Protein AF-A0A535EVS8-F1 (afdb_monomer_lite)

Sequence (59 aa):
MKLTMKGDYGLRAMLDMAAYYGQGPIESSDIANRQHIPEQYLDQILMVLRKEGLVKSVR

Radius of gyration: 10.97 Å; chains: 1; bounding box: 23×22×33 Å

Secondary structure (DSSP, 8-state):
----HHHHHHHHHHHHHHHTTTS----HHHHHHHHT--HHHHHHHHHHHHHTTS-----

pLDDT: mean 91.9, std 7.0, range [60.19, 96.12]

Structure (mmCIF, N/CA/C/O backbone):
data_AF-A0A535EVS8-F1
#
_entry.id   AF-A0A535EVS8-F1
#
loop_
_atom_site.group_PDB
_atom_site.id
_atom_site.type_symbol
_atom_site.label_atom_id
_atom_site.label_alt_id
_atom_site.label_comp_id
_atom_site.label_asym_id
_atom_site.label_entity_id
_atom_site.label_seq_id
_atom_site.pdbx_PDB_ins_code
_atom_site.Cartn_x
_atom_site.Cartn_y
_atom_site.Cartn_z
_atom_site.occupancy
_atom_site.B_iso_or_equiv
_atom_site.auth_seq_id
_atom_site.auth_comp_id
_atom_site.auth_asym_id
_atom_site.auth_atom_id
_atom_site.pdbx_PDB_model_num
ATOM 1 N N . MET A 1 1 ? 3.080 12.302 -18.017 1.00 60.19 1 MET A N 1
ATOM 2 C CA . MET A 1 1 ? 3.884 12.182 -16.778 1.00 60.19 1 MET A CA 1
ATOM 3 C C . MET A 1 1 ? 4.343 10.734 -16.658 1.00 60.19 1 MET A C 1
ATOM 5 O O . MET A 1 1 ? 3.509 9.861 -16.847 1.00 60.19 1 MET A O 1
ATOM 9 N N . LYS A 1 2 ? 5.635 10.457 -16.434 1.00 72.31 2 LYS A N 1
ATOM 10 C CA . LYS A 1 2 ? 6.126 9.087 -16.191 1.00 72.31 2 LYS A CA 1
ATOM 11 C C . LYS A 1 2 ? 6.230 8.877 -14.686 1.00 72.31 2 LYS A C 1
ATOM 13 O O . LYS A 1 2 ? 7.051 9.524 -14.043 1.00 72.31 2 LYS A O 1
ATOM 18 N N . LEU A 1 3 ? 5.377 8.018 -14.139 1.00 78.31 3 LEU A N 1
ATOM 19 C CA . LEU A 1 3 ? 5.467 7.602 -12.745 1.00 78.31 3 LEU A CA 1
ATOM 20 C C . LEU A 1 3 ? 6.494 6.468 -12.643 1.00 78.31 3 LEU A C 1
ATOM 22 O O . LEU A 1 3 ? 6.561 5.606 -13.519 1.00 78.31 3 LEU A O 1
ATOM 26 N N . THR A 1 4 ? 7.328 6.485 -11.607 1.00 90.69 4 THR A N 1
ATOM 27 C CA . THR A 1 4 ? 8.230 5.359 -11.331 1.00 90.69 4 THR A CA 1
ATOM 28 C C . THR A 1 4 ? 7.413 4.168 -10.831 1.00 90.69 4 THR A C 1
ATOM 30 O O . THR A 1 4 ? 6.355 4.366 -10.235 1.00 90.69 4 THR A O 1
ATOM 33 N N . MET A 1 5 ? 7.905 2.934 -11.005 1.00 88.31 5 MET A N 1
ATOM 34 C CA . MET A 1 5 ? 7.228 1.741 -10.462 1.00 88.31 5 MET A CA 1
ATOM 35 C C . MET A 1 5 ? 6.955 1.873 -8.957 1.00 88.31 5 MET A C 1
ATOM 37 O O . MET A 1 5 ? 5.873 1.544 -8.490 1.00 88.31 5 MET A O 1
ATOM 41 N N . LYS A 1 6 ? 7.904 2.449 -8.205 1.00 88.62 6 LYS A N 1
ATOM 42 C CA . LYS A 1 6 ? 7.736 2.729 -6.773 1.00 88.62 6 LYS A CA 1
ATOM 43 C C . LYS A 1 6 ? 6.579 3.689 -6.488 1.00 88.62 6 LYS A C 1
ATOM 45 O O . LYS A 1 6 ? 5.838 3.474 -5.536 1.00 88.62 6 LYS A O 1
ATOM 50 N N . GLY A 1 7 ? 6.439 4.742 -7.294 1.00 92.06 7 GLY A N 1
ATOM 51 C CA . GLY A 1 7 ? 5.341 5.698 -7.169 1.00 92.06 7 GLY A CA 1
ATOM 52 C C . GLY A 1 7 ? 3.989 5.079 -7.520 1.00 92.06 7 GLY A C 1
ATOM 53 O O . GLY A 1 7 ? 3.029 5.283 -6.788 1.00 92.06 7 GLY A O 1
ATOM 54 N N . ASP A 1 8 ? 3.927 4.287 -8.594 1.00 93.44 8 ASP A N 1
ATOM 55 C CA . ASP A 1 8 ? 2.702 3.599 -9.025 1.00 93.44 8 ASP A CA 1
ATOM 56 C C . ASP A 1 8 ? 2.227 2.588 -7.978 1.00 93.44 8 ASP A C 1
ATOM 58 O O . ASP A 1 8 ? 1.091 2.649 -7.515 1.00 93.44 8 ASP A O 1
ATOM 62 N N . TYR A 1 9 ? 3.121 1.718 -7.511 1.00 95.06 9 TYR A N 1
ATOM 63 C CA . TYR A 1 9 ? 2.797 0.735 -6.480 1.00 95.06 9 TYR A CA 1
ATOM 64 C C . TYR A 1 9 ? 2.473 1.378 -5.130 1.00 95.06 9 TYR A C 1
ATOM 66 O O . TYR A 1 9 ? 1.553 0.929 -4.452 1.00 95.06 9 TYR A O 1
ATOM 74 N N . GLY A 1 10 ? 3.168 2.456 -4.755 1.00 94.81 10 GLY A N 1
ATOM 75 C CA . GLY A 1 10 ? 2.838 3.224 -3.554 1.00 94.81 10 GLY A CA 1
ATOM 76 C C . GLY A 1 10 ? 1.438 3.821 -3.616 1.00 94.81 10 GLY A C 1
ATOM 77 O O . GLY A 1 10 ? 0.674 3.693 -2.661 1.00 94.81 10 GLY A O 1
ATOM 78 N N . LEU A 1 11 ? 1.073 4.404 -4.759 1.00 94.81 11 LEU A N 1
ATOM 79 C CA . LEU A 1 11 ? -0.254 4.968 -4.968 1.00 94.81 11 LEU A CA 1
ATOM 80 C C . LEU A 1 11 ? -1.341 3.890 -4.910 1.00 94.81 11 LEU A C 1
ATOM 82 O O . LEU A 1 11 ? -2.325 4.063 -4.196 1.00 94.81 11 LEU A O 1
ATOM 86 N N . ARG A 1 12 ? -1.146 2.764 -5.605 1.00 95.19 12 ARG A N 1
ATOM 87 C CA . ARG A 1 12 ? -2.081 1.628 -5.586 1.00 95.19 12 ARG A CA 1
ATOM 88 C C . ARG A 1 12 ? -2.277 1.071 -4.180 1.00 95.19 12 ARG A C 1
ATOM 90 O O . ARG A 1 12 ? -3.413 0.883 -3.766 1.00 95.19 12 ARG A O 1
ATOM 97 N N . ALA A 1 13 ? -1.194 0.878 -3.428 1.00 95.75 13 ALA A N 1
ATOM 98 C CA . ALA A 1 13 ? -1.266 0.401 -2.050 1.00 95.75 13 ALA A CA 1
ATOM 99 C C . ALA A 1 13 ? -2.036 1.373 -1.141 1.00 95.75 13 ALA A C 1
ATOM 101 O O . ALA A 1 13 ? -2.873 0.946 -0.350 1.00 95.75 13 ALA A O 1
ATOM 102 N N . MET A 1 14 ? -1.794 2.684 -1.263 1.00 95.25 14 MET A N 1
ATOM 103 C CA 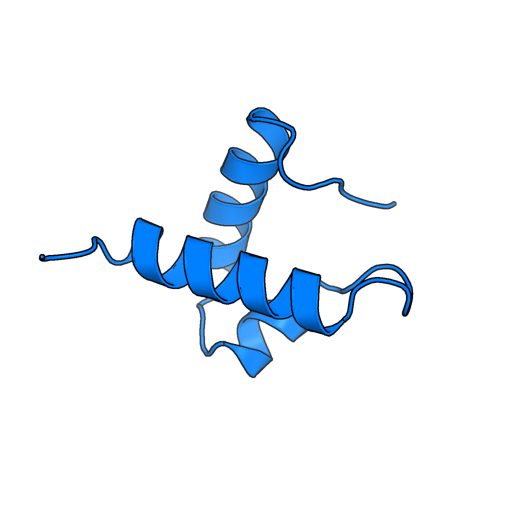. MET A 1 14 ? -2.523 3.693 -0.486 1.00 95.25 14 MET A CA 1
ATOM 104 C C . MET A 1 14 ? -4.008 3.763 -0.854 1.00 95.25 14 MET A C 1
ATOM 106 O O . MET A 1 14 ? -4.843 3.892 0.038 1.00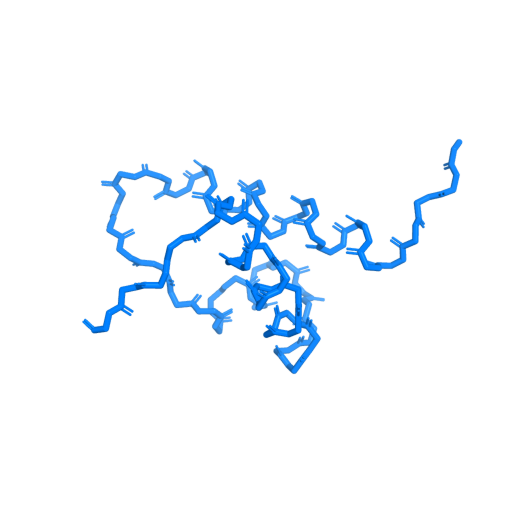 95.25 14 MET A O 1
ATOM 110 N N . LEU A 1 15 ? -4.344 3.669 -2.143 1.00 95.62 15 LEU A N 1
ATOM 111 C CA . LEU A 1 15 ? -5.733 3.639 -2.608 1.00 95.62 15 LEU A CA 1
ATOM 112 C C . LEU A 1 15 ? -6.464 2.390 -2.117 1.00 95.62 15 LEU A C 1
ATOM 114 O O . LEU A 1 15 ? -7.609 2.488 -1.688 1.00 95.62 15 LEU A O 1
ATOM 118 N N . ASP A 1 16 ? -5.792 1.241 -2.134 1.00 95.38 16 ASP A N 1
ATOM 119 C CA . ASP A 1 16 ? -6.327 -0.004 -1.597 1.00 95.38 16 ASP A CA 1
ATOM 120 C C . ASP A 1 16 ? -6.618 0.133 -0.094 1.00 95.38 16 ASP A C 1
ATOM 122 O O . ASP A 1 16 ? -7.756 -0.048 0.330 1.00 95.38 16 ASP A O 1
ATOM 126 N N . MET A 1 17 ? -5.654 0.602 0.705 1.00 94.19 17 MET A N 1
ATOM 127 C CA . MET A 1 17 ? -5.873 0.853 2.137 1.00 94.19 17 MET A CA 1
ATOM 128 C C . MET A 1 17 ? -7.007 1.853 2.408 1.00 94.19 17 MET A C 1
ATOM 130 O O . MET A 1 17 ? -7.757 1.686 3.369 1.00 94.19 17 MET A O 1
ATOM 134 N N . ALA A 1 18 ? -7.158 2.881 1.568 1.00 94.94 18 ALA A N 1
ATOM 135 C CA . ALA A 1 18 ? -8.250 3.844 1.681 1.00 94.94 18 ALA A CA 1
ATOM 136 C C . ALA A 1 18 ? -9.619 3.222 1.352 1.00 94.94 18 ALA A C 1
ATOM 138 O O . ALA A 1 18 ? -10.601 3.532 2.023 1.00 94.94 18 ALA A O 1
ATOM 139 N N . ALA A 1 19 ? -9.691 2.324 0.364 1.00 95.19 19 ALA A N 1
ATOM 140 C CA . ALA A 1 19 ? -10.927 1.636 -0.016 1.00 95.19 19 ALA A CA 1
ATOM 141 C C . ALA A 1 19 ? -11.463 0.710 1.092 1.00 95.19 19 ALA A C 1
ATOM 143 O O . ALA A 1 19 ? -12.674 0.549 1.230 1.00 95.19 19 ALA A O 1
ATOM 144 N N . TYR A 1 20 ? -10.570 0.146 1.906 1.00 93.50 20 TYR A N 1
ATOM 145 C CA . TYR A 1 20 ? -10.906 -0.719 3.044 1.00 93.50 20 TYR A CA 1
ATOM 146 C C . TYR A 1 20 ? -10.839 0.011 4.398 1.00 93.50 20 TYR A C 1
ATOM 14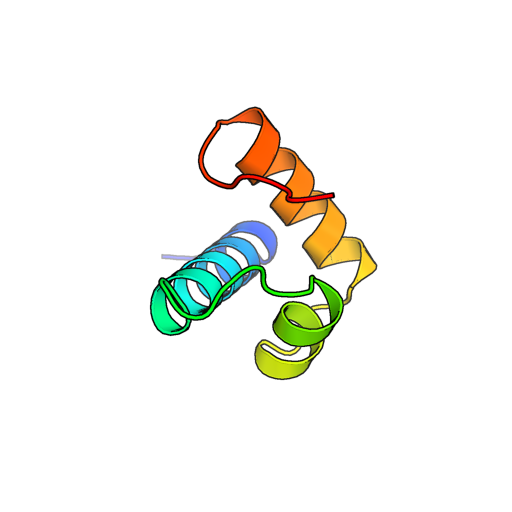8 O O . TYR A 1 20 ? -10.882 -0.617 5.460 1.00 93.50 20 TYR A O 1
ATOM 156 N N . TYR A 1 21 ? -10.753 1.344 4.394 1.00 92.19 21 TYR A N 1
ATOM 157 C CA . TYR A 1 21 ? -10.685 2.124 5.625 1.00 92.19 21 TYR A CA 1
ATOM 158 C C . TYR A 1 21 ? -11.925 1.897 6.505 1.00 92.19 21 TYR A C 1
ATOM 160 O O . TYR A 1 21 ? -13.061 1.918 6.034 1.00 92.19 21 TYR A O 1
ATOM 168 N N . GLY A 1 22 ? -11.703 1.690 7.806 1.00 91.06 22 GLY A N 1
ATOM 169 C CA . GLY A 1 22 ? -12.765 1.434 8.785 1.00 91.06 22 GLY A CA 1
ATOM 170 C C . GLY A 1 22 ? -13.184 -0.034 8.926 1.00 91.06 22 GLY A C 1
ATOM 171 O O . GLY A 1 22 ? -13.953 -0.342 9.831 1.00 91.06 22 GLY A O 1
ATOM 172 N N . GLN A 1 23 ? -12.652 -0.945 8.104 1.00 92.38 23 GLN A N 1
ATOM 173 C CA . GLN A 1 23 ? -12.942 -2.387 8.188 1.00 92.38 23 GLN A CA 1
ATOM 174 C C . GLN A 1 23 ? -11.975 -3.153 9.110 1.00 92.38 23 GLN A C 1
ATOM 176 O O . GLN A 1 23 ? -12.138 -4.350 9.324 1.00 92.38 23 GLN A O 1
ATOM 181 N N . GLY A 1 24 ? -10.995 -2.453 9.687 1.00 90.31 24 GLY A N 1
ATOM 182 C CA . GLY A 1 24 ? -9.960 -3.018 10.551 1.00 90.31 24 GLY A CA 1
ATOM 183 C C . GLY A 1 24 ? -8.563 -2.943 9.926 1.00 90.31 24 GLY A C 1
ATOM 184 O O . GLY A 1 24 ? -8.377 -2.288 8.897 1.00 90.31 24 GLY A O 1
ATOM 185 N N . PRO A 1 25 ? -7.557 -3.552 10.575 1.00 91.19 25 PRO A N 1
ATOM 186 C CA . PRO A 1 25 ? -6.227 -3.718 9.999 1.00 91.19 25 PRO A CA 1
ATOM 187 C C . PRO A 1 25 ? -6.284 -4.584 8.735 1.00 91.19 25 PRO A C 1
ATOM 189 O O . PRO A 1 25 ? -7.063 -5.529 8.666 1.00 91.19 25 PRO A O 1
ATOM 192 N N . ILE A 1 26 ? -5.435 -4.270 7.758 1.00 92.38 26 ILE A N 1
ATOM 193 C CA . ILE A 1 26 ? -5.325 -5.005 6.493 1.00 92.38 26 ILE A CA 1
ATOM 194 C C . ILE A 1 26 ? -3.936 -5.634 6.447 1.00 92.38 26 ILE A C 1
ATOM 196 O O . ILE A 1 26 ? -2.947 -4.951 6.732 1.00 92.38 26 ILE A O 1
ATOM 200 N N . GLU A 1 27 ? -3.852 -6.912 6.086 1.00 93.12 27 GLU A N 1
ATOM 201 C CA . GLU A 1 27 ? -2.567 -7.585 5.912 1.00 93.12 27 GLU A CA 1
ATOM 202 C C . GLU A 1 27 ? -1.841 -7.078 4.656 1.00 93.12 27 GLU A C 1
ATOM 204 O O . GLU A 1 27 ? -2.454 -6.776 3.628 1.00 93.12 27 GLU A O 1
ATOM 209 N N . SER A 1 28 ? -0.511 -6.976 4.710 1.00 92.06 28 SER A N 1
ATOM 210 C CA . SER A 1 28 ? 0.275 -6.562 3.540 1.00 92.06 28 SER A CA 1
ATOM 211 C C . 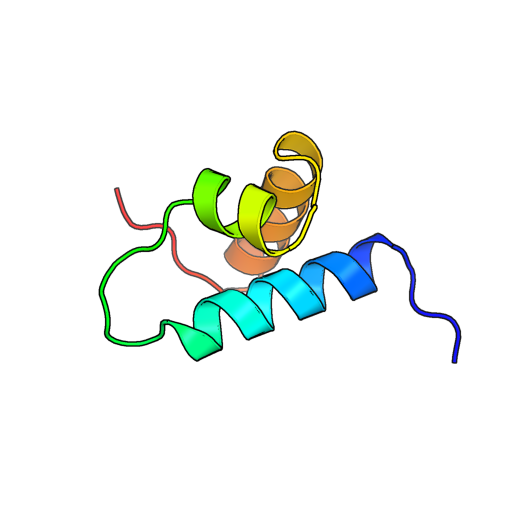SER A 1 28 ? 0.183 -7.579 2.397 1.00 92.06 28 SER A C 1
ATOM 213 O O . SER A 1 28 ? 0.117 -7.173 1.238 1.00 92.06 28 SER A O 1
ATOM 215 N N . SER A 1 29 ? 0.100 -8.873 2.713 1.00 93.94 29 SER A N 1
ATOM 216 C CA . SER A 1 29 ? -0.153 -9.981 1.776 1.00 93.94 29 SER A CA 1
ATOM 217 C C . SER A 1 29 ? -1.426 -9.759 0.952 1.00 93.94 29 SER A C 1
ATOM 219 O O . SER A 1 29 ? -1.430 -9.901 -0.270 1.00 93.94 29 SER A O 1
ATOM 221 N N . ASP A 1 30 ? -2.505 -9.324 1.599 1.00 94.81 30 ASP A N 1
ATOM 222 C CA . ASP A 1 30 ? -3.778 -9.032 0.946 1.00 94.81 30 ASP A CA 1
ATOM 223 C C . ASP A 1 30 ? -3.666 -7.872 -0.050 1.00 94.81 30 ASP A C 1
ATOM 225 O O . ASP A 1 30 ? -4.171 -7.952 -1.173 1.00 94.81 30 ASP A O 1
ATOM 229 N N . ILE A 1 31 ? -2.969 -6.800 0.336 1.00 94.88 31 ILE A N 1
ATOM 230 C CA . ILE A 1 31 ? -2.716 -5.649 -0.541 1.00 94.88 31 ILE A CA 1
ATOM 231 C C . ILE A 1 31 ? -1.849 -6.084 -1.734 1.00 94.88 31 ILE A C 1
ATOM 233 O O . ILE A 1 31 ? -2.142 -5.722 -2.875 1.00 94.88 31 ILE A O 1
ATOM 237 N N . ALA A 1 32 ? -0.806 -6.884 -1.491 1.00 95.88 32 ALA A N 1
ATOM 238 C CA . ALA A 1 32 ? 0.080 -7.419 -2.523 1.00 95.88 32 ALA A CA 1
ATOM 239 C C . ALA A 1 32 ? -0.693 -8.251 -3.555 1.00 95.88 32 ALA A C 1
ATOM 241 O O . ALA A 1 32 ? -0.549 -8.034 -4.763 1.00 95.88 32 ALA A O 1
ATOM 242 N N . ASN A 1 33 ? -1.577 -9.132 -3.083 1.00 96.12 33 ASN A N 1
ATOM 243 C CA . ASN A 1 33 ? -2.412 -9.981 -3.925 1.00 96.12 33 ASN A CA 1
ATOM 244 C C . ASN A 1 33 ? -3.422 -9.169 -4.749 1.00 96.12 33 ASN A C 1
ATOM 246 O O . ASN A 1 33 ? -3.510 -9.366 -5.962 1.00 96.12 33 ASN A O 1
ATOM 250 N N . ARG A 1 34 ? -4.148 -8.224 -4.131 1.00 95.81 34 ARG A N 1
ATOM 251 C CA . ARG A 1 34 ? -5.155 -7.396 -4.824 1.00 95.81 34 ARG A CA 1
ATOM 252 C C . ARG A 1 34 ? -4.556 -6.448 -5.855 1.00 95.81 34 ARG A C 1
ATOM 254 O O . ARG A 1 34 ? -5.155 -6.226 -6.902 1.00 95.81 34 ARG A O 1
ATOM 261 N N . GLN A 1 35 ? -3.396 -5.871 -5.551 1.00 96.06 35 GLN A N 1
ATOM 262 C CA . GLN A 1 35 ? -2.762 -4.858 -6.397 1.00 96.06 35 GLN A CA 1
ATOM 263 C C . GLN A 1 35 ? -1.707 -5.439 -7.348 1.00 96.06 35 GLN A C 1
ATOM 265 O O . GLN A 1 35 ? -1.112 -4.689 -8.128 1.00 96.06 35 GLN A O 1
ATOM 270 N N . HIS A 1 36 ? -1.491 -6.760 -7.304 1.00 94.62 36 HIS A N 1
ATOM 271 C CA . HIS A 1 36 ? -0.465 -7.479 -8.061 1.00 94.62 36 HIS A CA 1
ATOM 272 C C . HIS A 1 36 ? 0.941 -6.887 -7.860 1.00 94.6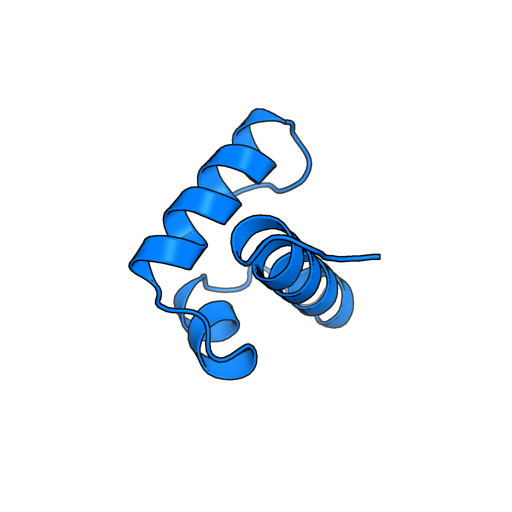2 36 HIS A C 1
ATOM 274 O O . HIS A 1 36 ? 1.702 -6.696 -8.811 1.00 94.62 36 HIS A O 1
ATOM 280 N N . ILE A 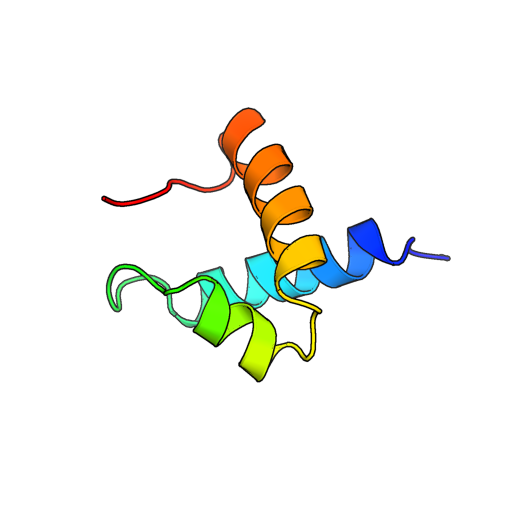1 37 ? 1.277 -6.576 -6.606 1.00 94.31 37 ILE A N 1
ATOM 281 C CA . ILE A 1 37 ? 2.575 -6.022 -6.206 1.00 94.31 37 ILE A CA 1
ATOM 282 C C . ILE A 1 37 ? 3.375 -7.142 -5.532 1.00 94.31 37 ILE A C 1
ATOM 284 O O . ILE A 1 37 ? 2.843 -7.791 -4.636 1.00 94.31 37 ILE A O 1
ATOM 288 N N . PRO A 1 38 ? 4.651 -7.371 -5.890 1.00 94.75 38 PRO A N 1
ATOM 289 C CA . PRO A 1 38 ? 5.487 -8.326 -5.166 1.00 94.75 38 PRO A CA 1
ATOM 290 C C . PRO A 1 38 ? 5.584 -7.959 -3.678 1.00 94.75 38 PRO A C 1
ATOM 292 O O . PRO A 1 38 ? 5.941 -6.823 -3.363 1.00 94.75 38 PRO A O 1
ATOM 295 N N . GLU A 1 39 ? 5.329 -8.909 -2.773 1.00 93.56 39 GLU A N 1
ATOM 296 C CA . GLU A 1 39 ? 5.285 -8.666 -1.317 1.00 93.56 39 GLU A CA 1
ATOM 297 C C . GLU A 1 39 ? 6.537 -7.953 -0.797 1.00 93.56 39 GLU A C 1
ATOM 299 O O . GLU A 1 39 ? 6.444 -6.901 -0.174 1.00 93.56 39 GLU A O 1
ATOM 304 N N . GLN A 1 40 ? 7.724 -8.439 -1.174 1.00 92.81 40 GLN A N 1
ATOM 305 C CA . GLN A 1 40 ? 8.999 -7.828 -0.778 1.00 92.81 40 GLN A CA 1
ATOM 306 C C . GLN A 1 40 ? 9.128 -6.362 -1.213 1.00 92.81 40 GLN A C 1
ATOM 308 O O . GLN A 1 40 ? 9.815 -5.566 -0.571 1.00 92.81 40 GLN A O 1
ATOM 313 N N . TYR A 1 41 ? 8.508 -6.002 -2.337 1.00 94.31 41 TYR A N 1
ATOM 314 C CA . TYR A 1 41 ? 8.522 -4.637 -2.842 1.00 94.31 41 TYR A CA 1
ATOM 315 C C . TYR A 1 41 ? 7.479 -3.773 -2.133 1.00 94.31 41 TYR A C 1
ATOM 317 O O . TYR A 1 41 ? 7.752 -2.615 -1.809 1.00 94.31 41 TYR A O 1
ATOM 325 N N . LEU A 1 42 ? 6.306 -4.341 -1.847 1.00 95.44 42 LEU A N 1
ATOM 326 C CA . LEU A 1 42 ? 5.284 -3.691 -1.040 1.00 95.44 42 LEU A CA 1
ATOM 327 C C . LEU A 1 42 ? 5.807 -3.386 0.367 1.00 95.44 42 LEU A C 1
ATOM 329 O O . LEU A 1 42 ? 5.636 -2.264 0.832 1.00 95.44 42 LEU A O 1
ATOM 333 N N . ASP A 1 43 ? 6.525 -4.305 1.005 1.00 94.38 43 ASP A N 1
ATOM 334 C CA . ASP A 1 43 ? 7.111 -4.084 2.330 1.00 94.38 43 ASP A CA 1
ATOM 335 C C . ASP A 1 43 ? 8.062 -2.882 2.347 1.00 94.38 43 ASP A C 1
ATOM 337 O O . ASP A 1 43 ? 8.003 -2.039 3.245 1.00 94.38 43 ASP A O 1
ATOM 341 N N . GLN A 1 44 ? 8.895 -2.729 1.313 1.00 94.69 44 GLN A N 1
ATOM 342 C CA . GLN A 1 44 ? 9.769 -1.559 1.173 1.00 94.69 44 GLN A CA 1
ATOM 343 C C . GLN A 1 44 ? 8.972 -0.260 1.019 1.00 94.69 44 GLN A C 1
ATOM 345 O O . GLN A 1 44 ? 9.354 0.777 1.569 1.00 94.69 44 GLN A O 1
ATOM 350 N N . ILE A 1 45 ? 7.871 -0.293 0.269 1.00 94.94 45 ILE A N 1
ATOM 351 C CA . ILE A 1 45 ? 6.973 0.852 0.100 1.00 94.94 45 ILE A CA 1
ATOM 352 C C . ILE A 1 45 ? 6.316 1.203 1.436 1.00 94.94 45 ILE A C 1
ATOM 354 O O . ILE A 1 45 ? 6.404 2.351 1.871 1.00 94.94 45 ILE A O 1
ATOM 358 N N . LEU A 1 46 ? 5.708 0.225 2.109 1.00 94.44 46 LEU A N 1
ATOM 359 C CA . LEU A 1 46 ? 5.038 0.402 3.395 1.00 94.44 46 LEU A CA 1
ATOM 360 C C . LEU A 1 46 ? 6.007 0.905 4.465 1.00 94.44 46 LEU A C 1
ATOM 362 O O . LEU A 1 46 ? 5.641 1.767 5.261 1.00 94.44 46 LEU A O 1
ATOM 366 N N . MET A 1 47 ? 7.261 0.448 4.453 1.00 95.19 47 MET A N 1
ATOM 367 C CA . MET A 1 47 ? 8.300 0.936 5.357 1.00 95.19 47 MET A CA 1
ATOM 368 C C . MET A 1 47 ? 8.574 2.433 5.161 1.00 95.19 47 MET A C 1
ATOM 370 O O . MET A 1 47 ? 8.688 3.165 6.147 1.00 95.19 47 MET A O 1
ATOM 374 N N . VAL A 1 48 ? 8.641 2.905 3.911 1.00 94.94 48 VAL A N 1
ATOM 375 C CA . VAL A 1 48 ? 8.796 4.337 3.605 1.00 94.94 48 VAL A CA 1
ATOM 376 C C . VAL A 1 48 ? 7.554 5.114 4.030 1.00 94.94 48 VAL A C 1
ATOM 378 O O . VAL A 1 48 ? 7.678 6.091 4.762 1.00 94.94 48 VAL A O 1
ATOM 381 N N . LEU A 1 49 ? 6.360 4.659 3.647 1.00 94.69 49 LEU A N 1
ATOM 382 C CA . LEU A 1 49 ? 5.104 5.323 4.009 1.00 94.69 49 LEU A CA 1
ATOM 383 C C . LEU A 1 49 ? 4.927 5.415 5.532 1.00 94.69 49 LEU A C 1
ATOM 385 O O . LEU A 1 49 ? 4.469 6.434 6.047 1.00 94.69 49 LEU A O 1
ATOM 389 N N . ARG A 1 50 ? 5.329 4.375 6.269 1.00 94.81 50 ARG A N 1
ATOM 390 C CA . ARG A 1 50 ? 5.293 4.343 7.734 1.00 94.81 50 ARG A CA 1
ATOM 391 C C . ARG A 1 50 ? 6.269 5.343 8.338 1.00 94.81 50 ARG A C 1
ATOM 393 O O . ARG A 1 50 ? 5.925 6.008 9.310 1.00 94.81 50 ARG A O 1
ATOM 400 N N . LYS A 1 51 ? 7.483 5.439 7.788 1.00 95.62 51 LYS A N 1
ATOM 401 C CA . LYS A 1 51 ? 8.502 6.389 8.254 1.00 95.62 51 LYS A CA 1
ATOM 402 C C . LYS A 1 51 ? 8.027 7.837 8.112 1.00 95.62 51 LYS A C 1
ATOM 404 O O . LYS A 1 51 ? 8.260 8.627 9.018 1.00 95.62 51 LYS A O 1
ATOM 409 N N . GLU A 1 52 ? 7.312 8.141 7.033 1.00 95.69 52 GLU A N 1
ATOM 410 C CA . GLU A 1 52 ? 6.723 9.463 6.780 1.00 95.69 52 GLU A CA 1
ATOM 411 C C . GLU A 1 52 ? 5.378 9.684 7.505 1.00 95.69 52 GLU A C 1
ATOM 413 O O . GLU A 1 52 ? 4.745 10.723 7.345 1.00 95.69 52 GLU A O 1
ATOM 418 N N . GLY A 1 53 ? 4.911 8.715 8.303 1.00 94.50 53 GLY A N 1
ATOM 419 C CA . GLY A 1 53 ? 3.671 8.827 9.078 1.00 94.50 53 GLY A CA 1
ATOM 420 C C . GLY A 1 53 ? 2.380 8.711 8.260 1.00 94.50 53 GLY A C 1
ATOM 421 O O . GLY A 1 53 ? 1.304 8.981 8.793 1.00 94.50 53 GLY A O 1
ATOM 422 N N . LEU A 1 54 ? 2.463 8.288 6.995 1.00 94.06 54 LEU A N 1
ATOM 423 C CA . LEU A 1 54 ? 1.315 8.140 6.093 1.00 94.06 54 LEU A CA 1
ATOM 424 C C . LEU A 1 54 ? 0.506 6.867 6.362 1.00 94.06 54 LEU A C 1
ATOM 426 O O . LEU A 1 54 ? -0.692 6.831 6.098 1.00 94.06 54 LEU A O 1
ATOM 430 N N . VAL A 1 55 ? 1.149 5.827 6.898 1.00 93.19 55 VAL A N 1
ATOM 431 C CA . VAL A 1 55 ? 0.492 4.576 7.302 1.00 93.19 55 VAL A CA 1
ATOM 432 C C . VAL A 1 55 ? 0.936 4.160 8.699 1.00 93.19 55 VAL A C 1
ATOM 434 O O . VAL A 1 55 ? 2.020 4.519 9.166 1.00 93.19 55 VAL A O 1
ATOM 437 N N . LYS A 1 56 ? 0.099 3.370 9.373 1.00 91.12 56 LYS A N 1
ATOM 438 C CA . LYS A 1 56 ? 0.380 2.808 10.696 1.00 91.12 56 LYS A CA 1
ATOM 439 C C . LYS A 1 56 ? 0.305 1.290 10.619 1.00 91.12 56 LYS A C 1
ATOM 441 O O . LYS A 1 56 ? -0.647 0.748 10.075 1.00 91.12 56 LYS A O 1
ATOM 446 N N . SER A 1 57 ? 1.305 0.624 11.185 1.00 88.12 57 SER A N 1
ATOM 447 C CA . SER A 1 57 ? 1.268 -0.824 11.388 1.00 88.12 57 SER A CA 1
ATOM 448 C C . SER A 1 57 ? 0.542 -1.110 12.691 1.00 88.12 57 SER A C 1
ATOM 450 O O . SER A 1 57 ? 0.859 -0.498 13.714 1.00 88.12 57 SER A O 1
ATOM 452 N N . VAL A 1 58 ? -0.386 -2.056 12.649 1.00 83.25 58 VAL A N 1
ATOM 453 C CA . VAL A 1 58 ? -0.980 -2.669 13.839 1.00 83.25 58 VAL A CA 1
ATOM 454 C C . VAL A 1 58 ? -0.209 -3.968 14.108 1.00 83.25 58 VAL A C 1
ATOM 456 O O . VAL A 1 58 ? 0.294 -4.571 13.161 1.00 83.25 58 VAL A O 1
ATOM 459 N N . ARG A 1 59 ? -0.001 -4.313 15.381 1.00 62.97 59 ARG A N 1
ATOM 460 C CA . ARG A 1 59 ? 0.642 -5.560 15.823 1.00 62.97 59 ARG A CA 1
ATOM 461 C C . ARG A 1 59 ? -0.419 -6.539 16.280 1.00 62.97 59 ARG A C 1
ATOM 463 O O . ARG A 1 59 ? -1.363 -6.054 16.941 1.00 62.97 59 ARG A O 1
#

Foldseek 3Di:
DDDDPLRVLLVQLLVVCVVCPPVDDDDLVRSCVVSVNPSVSSVVSVVVCVVVVNDDDDD